Protein AF-A0A538QTU3-F1 (afdb_monomer)

Mean predicted aligned error: 5.23 Å

Foldseek 3Di:
DEAEDEDDDDPLLVVLRVLLRVLLPDPVLLVVQQPQCQFPPFPDHSNNLSVLLNPDHAYAYEFEWAFPDLPDLAQWEDDLVCLSYTYGHPSNSPDDSLLSNLSVQLSSSSSSCSVDPTHQHDPAQFPPPRCRGPSLVSSLSSSCVVVVHDSVPGDSSSHRHGDGDTDGDD

Nearest PDB structures (foldseek):
  8e0q-assembly1_B  TM=3.692E-01  e=1.638E+00  Homo sapiens

Secondary structure (DSSP, 8-state):
--EEE--SS-HHHHHHHHHHHHHHT-HHHHHHHHT-S--SS-SS-HHHHHHHHHH---EEEEEEEEESSTT---SEE--TT-TTEEEEEGGG-SS-HHHHHHHHHHHHHHHHHHTSSS--S-SSS--TT-TTSHHHHHHHHHHHHHHT--GGGS-GGG--B----EEE--

Sequence (170 aa):
MMRVEFDGIWDVVTEATNQANLLLAKAEFYERIRTCPRFELTKASPRDIADLMERCTARLTVRLYKSRWPWSRAFGYEDARFPDMVFLNTRKLDRSMASIVGTIIHESVHAADAHSPLDFGHGSNSSADKENTAPYWIGNLAISMVSNQPFAAVDHAAIDVLDDPAEAVA

pLDDT: mean 87.73, std 12.99, range [43.94, 98.56]

Solvent-accessible surface area (b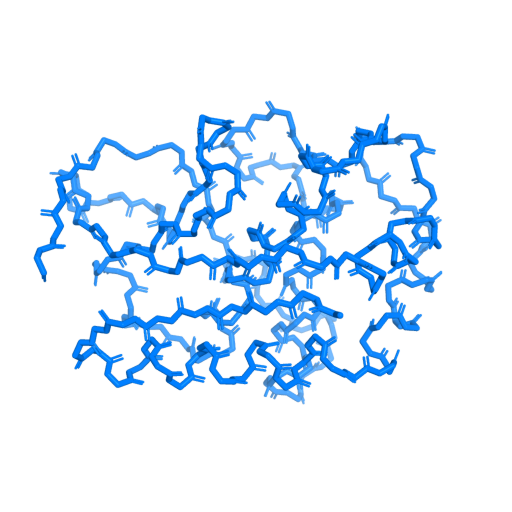ackbone atoms only — not comparable to full-atom values): 9274 Å² total; per-residue (Å²): 88,50,41,58,45,69,92,73,91,50,64,71,57,49,51,25,35,51,52,41,40,56,48,70,70,36,68,67,55,40,54,57,41,42,66,46,93,66,41,46,84,37,86,62,47,30,48,56,52,29,55,47,46,56,65,28,67,56,64,31,37,56,42,54,25,36,57,72,49,93,81,61,73,42,39,25,40,74,45,90,92,41,50,49,39,36,36,34,23,63,88,50,62,94,57,56,63,32,32,53,23,10,43,56,45,20,45,47,44,45,30,40,29,72,76,43,97,59,64,44,46,71,98,62,58,62,66,79,96,36,65,52,15,46,30,50,38,52,10,46,47,44,23,14,65,67,66,73,42,59,63,93,71,51,66,76,77,52,53,38,49,25,85,66,71,66,41,87,53,133

Structure (mmCIF, N/CA/C/O backbone):
data_AF-A0A538QTU3-F1
#
_entry.id   AF-A0A538QTU3-F1
#
loop_
_atom_site.group_PDB
_atom_site.id
_atom_site.type_symbol
_atom_site.label_atom_id
_atom_site.label_alt_id
_atom_site.label_comp_id
_atom_site.label_asym_id
_atom_site.label_entity_id
_atom_site.label_seq_id
_atom_site.pdbx_PDB_ins_code
_atom_site.Cartn_x
_atom_site.Cartn_y
_atom_site.Cartn_z
_atom_site.occupancy
_atom_site.B_iso_or_equiv
_atom_site.auth_seq_id
_atom_site.auth_comp_id
_atom_site.auth_asym_id
_atom_site.auth_atom_id
_atom_site.pdbx_PDB_model_num
ATOM 1 N N . MET A 1 1 ? -1.583 -13.939 6.531 1.00 85.69 1 MET A N 1
ATOM 2 C CA . MET A 1 1 ? -1.319 -12.519 6.253 1.00 85.69 1 MET A CA 1
ATOM 3 C C . MET A 1 1 ? -1.333 -12.320 4.754 1.00 85.69 1 MET A C 1
ATOM 5 O O . MET A 1 1 ? -0.968 -13.249 4.031 1.00 85.69 1 MET A O 1
ATOM 9 N N . MET A 1 2 ? -1.768 -11.144 4.323 1.00 94.38 2 MET A N 1
ATOM 10 C CA . MET A 1 2 ? -1.806 -10.741 2.928 1.00 94.38 2 MET A CA 1
ATOM 11 C C . MET A 1 2 ? -0.402 -10.795 2.322 1.00 94.38 2 MET A C 1
ATOM 13 O O . MET A 1 2 ? 0.585 -10.530 3.012 1.00 94.38 2 MET A O 1
ATOM 17 N N . ARG A 1 3 ? -0.309 -11.161 1.043 1.00 96.38 3 ARG A N 1
ATOM 18 C CA . ARG A 1 3 ? 0.966 -11.232 0.326 1.00 96.38 3 ARG A CA 1
ATOM 19 C C . ARG A 1 3 ? 0.847 -10.570 -1.033 1.00 96.38 3 ARG A C 1
ATOM 21 O O . ARG A 1 3 ? -0.095 -10.852 -1.763 1.00 96.38 3 ARG A O 1
ATOM 28 N N . VAL A 1 4 ? 1.828 -9.745 -1.373 1.00 97.44 4 VAL A N 1
ATOM 29 C CA . VAL A 1 4 ? 1.963 -9.122 -2.689 1.00 97.44 4 VAL A CA 1
ATOM 30 C C . VAL A 1 4 ? 3.027 -9.869 -3.488 1.00 97.44 4 VAL A C 1
ATOM 32 O O . VAL A 1 4 ? 4.091 -10.203 -2.964 1.00 97.44 4 VAL A O 1
ATOM 35 N N . GLU A 1 5 ? 2.742 -10.155 -4.751 1.00 97.69 5 GLU A N 1
ATOM 36 C CA . GLU A 1 5 ? 3.585 -10.949 -5.638 1.00 97.69 5 GLU A CA 1
ATOM 37 C C . GLU A 1 5 ? 3.801 -10.206 -6.954 1.00 97.69 5 GLU A C 1
ATOM 39 O O . GLU A 1 5 ? 2.872 -9.641 -7.529 1.00 97.69 5 GLU A O 1
ATOM 44 N N . PHE A 1 6 ? 5.035 -10.223 -7.446 1.00 97.38 6 PHE A N 1
ATOM 45 C CA . PHE A 1 6 ? 5.392 -9.696 -8.753 1.00 97.38 6 PHE A CA 1
ATOM 46 C C . PHE A 1 6 ? 6.291 -10.711 -9.455 1.00 97.38 6 PHE A C 1
ATOM 48 O O . PHE A 1 6 ? 7.298 -11.137 -8.893 1.00 97.38 6 PHE A O 1
ATOM 55 N N . ASP A 1 7 ? 5.898 -11.108 -10.662 1.00 91.00 7 ASP A N 1
ATOM 56 C CA . ASP A 1 7 ? 6.626 -12.055 -11.509 1.00 91.00 7 ASP A CA 1
ATOM 57 C C . ASP A 1 7 ? 6.975 -11.355 -12.824 1.00 91.00 7 ASP A C 1
ATOM 59 O O . ASP A 1 7 ? 6.282 -11.479 -13.833 1.00 91.00 7 ASP A O 1
ATOM 63 N N . GLY A 1 8 ? 7.982 -10.485 -12.763 1.00 91.25 8 GLY A N 1
ATOM 64 C CA . GLY A 1 8 ? 8.419 -9.670 -13.886 1.00 91.25 8 GLY A CA 1
ATOM 65 C C . GLY A 1 8 ? 9.847 -9.166 -13.704 1.00 91.25 8 GLY A C 1
ATOM 66 O O . GLY A 1 8 ? 10.488 -9.400 -12.684 1.00 91.25 8 GLY A O 1
ATOM 67 N N . ILE A 1 9 ? 10.355 -8.464 -14.715 1.00 91.56 9 ILE A N 1
ATOM 68 C CA . ILE A 1 9 ? 11.785 -8.115 -14.823 1.00 91.56 9 ILE A CA 1
ATOM 69 C C . ILE A 1 9 ? 12.163 -6.755 -14.215 1.00 91.56 9 ILE A C 1
ATOM 71 O O . ILE A 1 9 ? 13.294 -6.303 -14.361 1.00 91.56 9 ILE A O 1
ATOM 75 N N . TRP A 1 10 ? 11.212 -6.049 -13.603 1.00 94.81 10 TRP A N 1
ATOM 76 C CA . TRP A 1 10 ? 11.426 -4.684 -13.125 1.00 94.81 10 TRP A CA 1
ATOM 77 C C . TRP A 1 10 ? 11.924 -4.681 -11.680 1.00 94.81 10 TRP A C 1
ATOM 79 O O . TRP A 1 10 ? 11.115 -4.735 -10.756 1.00 94.81 10 TRP A O 1
ATOM 89 N N . ASP A 1 11 ? 13.239 -4.541 -11.489 1.00 96.38 11 ASP A N 1
ATOM 90 C CA . ASP A 1 11 ? 13.884 -4.547 -10.163 1.00 96.38 11 ASP A CA 1
ATOM 91 C C . ASP A 1 11 ? 13.232 -3.577 -9.170 1.00 96.38 11 ASP A C 1
ATOM 93 O O . ASP A 1 11 ? 13.006 -3.925 -8.013 1.00 96.38 11 ASP A O 1
ATOM 97 N N . VAL A 1 12 ? 12.858 -2.377 -9.626 1.00 96.88 12 VAL A N 1
ATOM 98 C CA . VAL A 1 12 ? 12.185 -1.375 -8.784 1.00 96.88 12 VAL A CA 1
ATOM 99 C C . VAL A 1 12 ? 10.834 -1.868 -8.250 1.00 96.88 12 VAL A C 1
ATOM 101 O O . VAL A 1 12 ? 10.472 -1.572 -7.115 1.00 96.88 12 VAL A O 1
ATOM 104 N N . VAL A 1 13 ? 10.096 -2.650 -9.041 1.00 97.44 13 VAL A N 1
ATOM 105 C CA . VAL A 1 13 ? 8.787 -3.202 -8.661 1.00 97.44 13 VAL A CA 1
ATOM 106 C C . VAL A 1 13 ? 8.968 -4.428 -7.772 1.00 97.44 13 VAL A C 1
ATOM 108 O O . VAL A 1 13 ? 8.229 -4.590 -6.800 1.00 97.44 13 VAL A O 1
ATOM 111 N N . THR A 1 14 ? 9.978 -5.254 -8.051 1.00 98.12 14 THR A N 1
ATOM 112 C CA . THR A 1 14 ? 10.383 -6.368 -7.184 1.00 98.12 14 THR A CA 1
ATOM 113 C C . THR A 1 14 ? 10.747 -5.862 -5.790 1.00 98.12 14 THR A C 1
ATOM 115 O O . THR A 1 14 ? 10.216 -6.355 -4.795 1.00 98.12 14 THR A O 1
ATOM 118 N N . GLU A 1 15 ? 11.586 -4.830 -5.702 1.00 98.00 15 GLU A N 1
ATOM 119 C CA . GLU A 1 15 ? 11.984 -4.247 -4.421 1.00 98.00 15 GLU A CA 1
ATOM 120 C C . GLU A 1 15 ? 10.800 -3.583 -3.708 1.00 98.00 15 GLU A C 1
ATOM 122 O O . GLU A 1 15 ? 10.597 -3.816 -2.517 1.00 98.00 15 GLU A O 1
ATOM 127 N N . ALA A 1 16 ? 9.949 -2.842 -4.425 1.00 98.25 16 ALA A N 1
ATOM 128 C CA . ALA A 1 16 ? 8.742 -2.264 -3.834 1.00 98.25 16 ALA A CA 1
ATOM 129 C C . ALA A 1 16 ? 7.795 -3.342 -3.279 1.00 98.25 16 ALA A C 1
ATOM 131 O O . ALA A 1 16 ? 7.249 -3.194 -2.187 1.00 98.25 16 ALA A O 1
ATOM 132 N N . THR A 1 17 ? 7.642 -4.457 -3.993 1.00 98.31 17 THR A N 1
ATOM 133 C CA . THR A 1 17 ? 6.844 -5.608 -3.550 1.00 98.31 17 THR A CA 1
ATOM 134 C C . THR A 1 17 ? 7.428 -6.237 -2.284 1.00 98.31 17 THR A C 1
ATOM 136 O O . THR A 1 17 ? 6.693 -6.549 -1.344 1.00 98.31 17 THR A O 1
ATOM 139 N N . ASN A 1 18 ? 8.753 -6.379 -2.207 1.00 98.31 18 ASN A N 1
ATOM 140 C CA . ASN A 1 18 ? 9.430 -6.880 -1.011 1.00 98.31 18 ASN A CA 1
ATOM 141 C C . ASN A 1 18 ? 9.219 -5.947 0.189 1.00 98.31 18 ASN A C 1
ATOM 143 O O . ASN A 1 18 ? 8.841 -6.410 1.265 1.00 98.31 18 ASN A O 1
ATOM 147 N N . GLN A 1 19 ? 9.392 -4.637 0.003 1.00 98.25 19 GLN A N 1
ATOM 148 C CA . GLN A 1 19 ? 9.165 -3.637 1.051 1.00 98.25 19 GLN A CA 1
ATOM 149 C C . GLN A 1 19 ? 7.702 -3.605 1.516 1.00 98.25 19 GLN A C 1
ATOM 151 O O . GLN A 1 19 ? 7.447 -3.540 2.720 1.00 98.25 19 GLN A O 1
ATOM 156 N N . ALA A 1 20 ? 6.740 -3.720 0.596 1.00 98.38 20 ALA A N 1
ATOM 157 C CA . ALA A 1 20 ? 5.321 -3.811 0.936 1.00 98.38 20 ALA A CA 1
ATOM 158 C C . ALA A 1 20 ? 5.031 -5.049 1.801 1.00 98.38 20 ALA A C 1
ATOM 160 O O . ALA A 1 20 ? 4.398 -4.934 2.848 1.00 98.38 20 ALA A O 1
ATOM 161 N N . ASN A 1 21 ? 5.566 -6.219 1.433 1.00 98.56 21 ASN A N 1
ATOM 162 C CA . ASN A 1 21 ? 5.425 -7.442 2.230 1.00 98.56 21 ASN A CA 1
ATOM 163 C C . ASN A 1 21 ? 6.082 -7.330 3.615 1.00 98.56 21 ASN A C 1
ATOM 165 O O . ASN A 1 21 ? 5.516 -7.803 4.600 1.00 98.56 21 ASN A O 1
ATOM 169 N N . LEU A 1 22 ? 7.254 -6.690 3.714 1.00 98.06 22 LEU A N 1
ATOM 170 C CA . LEU A 1 22 ? 7.894 -6.414 5.004 1.00 98.06 22 LEU A CA 1
ATOM 171 C C . LEU A 1 22 ? 7.022 -5.515 5.880 1.00 98.06 22 LEU A C 1
ATOM 173 O O . LEU A 1 22 ? 6.976 -5.716 7.090 1.00 98.06 22 LEU A O 1
ATOM 177 N N . LEU A 1 23 ? 6.339 -4.529 5.296 1.00 97.50 23 LEU A N 1
ATOM 178 C CA . LEU A 1 23 ? 5.441 -3.642 6.026 1.00 97.50 23 LEU A CA 1
ATOM 179 C C . LEU A 1 23 ? 4.157 -4.359 6.471 1.00 97.50 23 LEU A C 1
ATOM 181 O O . LEU A 1 23 ? 3.794 -4.261 7.640 1.00 97.50 23 LEU A O 1
ATOM 185 N N . LEU A 1 24 ? 3.529 -5.140 5.586 1.00 97.88 24 LEU A N 1
ATOM 186 C CA . LEU A 1 24 ? 2.334 -5.944 5.885 1.00 97.88 24 LEU A CA 1
ATOM 187 C C . LEU A 1 24 ? 2.580 -7.015 6.962 1.00 97.88 24 LEU A C 1
ATOM 189 O O . LEU A 1 24 ? 1.631 -7.497 7.577 1.00 97.88 24 LEU A O 1
ATOM 193 N N . ALA A 1 25 ? 3.837 -7.382 7.217 1.00 97.50 25 ALA A N 1
ATOM 194 C CA . ALA A 1 25 ? 4.223 -8.295 8.291 1.00 97.50 25 ALA A CA 1
ATOM 195 C C . ALA A 1 25 ? 4.466 -7.602 9.650 1.00 97.50 25 ALA A C 1
ATOM 197 O O . ALA A 1 25 ? 4.673 -8.285 10.655 1.00 97.50 25 ALA A O 1
ATOM 198 N N . LYS A 1 26 ? 4.493 -6.262 9.712 1.00 96.94 26 LYS A N 1
ATOM 199 C CA . LYS A 1 26 ? 4.817 -5.512 10.937 1.00 96.94 26 LYS A CA 1
ATOM 200 C C . LYS A 1 26 ? 3.562 -5.200 11.748 1.00 96.94 26 LYS A C 1
ATOM 202 O O . LYS A 1 26 ? 2.736 -4.403 11.323 1.00 96.94 26 LYS A O 1
ATOM 207 N N . ALA A 1 27 ? 3.497 -5.700 12.982 1.00 97.50 27 ALA A N 1
ATOM 208 C CA . ALA A 1 27 ? 2.434 -5.345 13.931 1.00 97.50 27 ALA A CA 1
ATOM 209 C C . ALA A 1 27 ? 2.319 -3.821 14.152 1.00 97.50 27 ALA A C 1
ATOM 211 O O . ALA A 1 27 ? 1.219 -3.281 14.217 1.00 97.50 27 ALA A O 1
ATOM 212 N N . GLU A 1 28 ? 3.454 -3.111 14.193 1.00 97.75 28 GLU A N 1
ATOM 213 C CA . GLU A 1 28 ? 3.497 -1.647 14.341 1.00 97.75 28 GLU A CA 1
ATOM 214 C C . GLU A 1 28 ? 2.704 -0.913 13.248 1.00 97.75 28 GLU A C 1
ATOM 216 O O . GLU A 1 28 ? 2.075 0.107 13.526 1.00 97.75 28 GLU A O 1
ATOM 221 N N . PHE A 1 29 ? 2.704 -1.432 12.015 1.00 98.12 29 PHE A N 1
ATOM 222 C CA . PHE A 1 29 ? 1.952 -0.832 10.916 1.00 98.12 29 PHE A CA 1
ATOM 223 C C . PHE A 1 29 ? 0.453 -0.814 11.239 1.00 98.12 29 PHE A C 1
ATOM 225 O O . PHE A 1 29 ? -0.172 0.244 11.197 1.00 98.12 29 PHE A O 1
ATOM 232 N N . TYR A 1 30 ? -0.096 -1.951 11.670 1.00 98.38 30 TYR A N 1
ATOM 233 C CA . TYR A 1 30 ? -1.505 -2.067 12.046 1.00 98.38 30 TYR A CA 1
ATOM 234 C C . TYR A 1 30 ? -1.847 -1.278 13.311 1.00 98.38 30 TYR A C 1
ATOM 236 O O . TYR A 1 30 ? -2.887 -0.623 13.350 1.00 98.38 30 TYR A O 1
ATOM 244 N N . GLU A 1 31 ? -0.964 -1.249 14.313 1.00 98.25 31 GLU A N 1
ATOM 245 C CA . GLU A 1 31 ? -1.166 -0.410 15.501 1.00 98.25 31 GLU A CA 1
ATOM 246 C C . GLU A 1 31 ? -1.299 1.069 15.134 1.00 98.25 31 GLU A C 1
ATOM 248 O O . GLU A 1 31 ? -2.203 1.751 15.615 1.00 98.25 31 GLU A O 1
ATOM 253 N N . ARG A 1 32 ? -0.469 1.571 14.213 1.00 97.56 32 ARG A N 1
ATOM 254 C CA . ARG A 1 32 ? -0.595 2.957 13.743 1.00 97.56 32 ARG A CA 1
ATOM 255 C C . ARG A 1 32 ? -1.930 3.207 13.041 1.00 97.56 32 ARG A C 1
ATOM 257 O O . ARG A 1 32 ? -2.530 4.250 13.294 1.00 97.56 32 ARG A O 1
ATOM 264 N N . ILE A 1 33 ? -2.443 2.260 12.251 1.00 97.62 33 ILE A N 1
ATOM 265 C CA . ILE A 1 33 ? -3.785 2.358 11.642 1.00 97.62 33 ILE A CA 1
ATOM 266 C C . ILE A 1 33 ? -4.868 2.460 12.727 1.00 97.62 33 ILE A C 1
ATOM 268 O O . ILE A 1 33 ? -5.708 3.358 12.667 1.00 97.62 33 ILE A O 1
ATOM 272 N N . ARG A 1 34 ? -4.810 1.616 13.768 1.00 97.50 34 ARG A N 1
ATOM 273 C CA . ARG A 1 34 ? -5.771 1.619 14.892 1.00 97.50 34 ARG A CA 1
ATOM 274 C C . ARG A 1 34 ? -5.832 2.953 15.643 1.00 97.50 34 ARG A C 1
ATOM 276 O O . ARG A 1 34 ? -6.858 3.245 16.254 1.00 97.50 34 ARG A O 1
ATOM 283 N N . THR A 1 35 ? -4.752 3.741 15.628 1.00 95.56 35 THR A N 1
ATOM 284 C CA . THR A 1 35 ? -4.695 5.064 16.284 1.00 95.56 35 THR A CA 1
ATOM 285 C C . THR A 1 35 ? -5.327 6.197 15.475 1.00 95.56 35 THR A C 1
ATOM 287 O O . THR A 1 35 ? -5.514 7.287 16.019 1.00 95.56 35 THR A O 1
ATOM 290 N N . CYS A 1 36 ? -5.674 5.974 14.202 1.00 93.00 36 CYS A N 1
ATOM 291 C CA . CYS A 1 36 ? -6.386 6.978 13.417 1.00 93.00 36 CYS A CA 1
ATOM 292 C C . CYS A 1 36 ? -7.743 7.295 14.089 1.00 93.00 36 CYS A C 1
ATOM 294 O O . CYS A 1 36 ? -8.442 6.365 14.491 1.00 93.00 36 CYS A O 1
ATOM 296 N N . PRO A 1 37 ? -8.148 8.574 14.244 1.00 90.50 37 PRO A N 1
ATOM 297 C CA . PRO A 1 37 ? -9.414 8.903 14.903 1.00 90.50 37 PRO A CA 1
ATOM 298 C C . PRO A 1 37 ? -10.650 8.413 14.140 1.00 90.50 37 PRO A C 1
ATOM 300 O O . PRO A 1 37 ? -11.621 7.972 14.752 1.00 90.50 37 PRO A O 1
ATOM 303 N N . ARG A 1 38 ? -10.633 8.535 12.807 1.00 91.69 38 ARG A N 1
ATOM 304 C CA . ARG A 1 38 ? -11.694 8.088 11.894 1.00 91.69 38 ARG A CA 1
ATOM 305 C C . ARG A 1 38 ? -11.190 8.105 10.455 1.00 91.69 38 ARG A C 1
ATOM 307 O O . ARG A 1 38 ? -10.354 8.942 10.124 1.00 91.69 38 ARG A O 1
ATOM 314 N N . PHE A 1 39 ? -11.784 7.271 9.610 1.00 92.38 39 PHE A N 1
ATOM 315 C CA . PHE A 1 39 ? -11.678 7.405 8.159 1.00 92.38 39 PHE A CA 1
ATOM 316 C C . PHE A 1 39 ? -12.942 8.037 7.581 1.00 92.38 39 PHE A C 1
ATOM 318 O O . PHE A 1 39 ? -14.033 7.924 8.146 1.00 92.38 39 PHE A O 1
ATOM 325 N N . GLU A 1 40 ? -12.786 8.736 6.465 1.00 89.50 40 GLU A N 1
ATOM 326 C CA . GLU A 1 40 ? -13.900 9.302 5.710 1.00 89.50 40 GLU A CA 1
ATOM 327 C C . GLU A 1 40 ? -14.537 8.258 4.784 1.00 89.50 40 GLU A C 1
ATOM 329 O O . GLU A 1 40 ? -13.914 7.258 4.439 1.00 89.50 40 GLU A O 1
ATOM 334 N N . LEU A 1 41 ? -15.796 8.500 4.398 1.00 85.75 41 LEU A N 1
ATOM 335 C CA . LEU A 1 41 ? -16.594 7.661 3.487 1.00 85.75 41 LEU A CA 1
ATOM 336 C C . LEU A 1 41 ? -16.884 6.226 3.959 1.00 85.75 41 LEU A C 1
ATOM 338 O O . LEU A 1 41 ? -17.422 5.435 3.196 1.00 85.75 41 LEU A O 1
ATOM 342 N N . THR A 1 42 ? -16.638 5.912 5.231 1.00 88.38 42 THR A N 1
ATOM 343 C CA . THR A 1 42 ? -16.943 4.601 5.812 1.00 88.38 42 THR A CA 1
ATOM 344 C C . THR A 1 42 ? -17.579 4.707 7.196 1.00 88.38 42 THR A C 1
ATOM 346 O O . THR A 1 42 ? -17.453 5.716 7.893 1.00 88.38 42 THR A O 1
ATOM 349 N N . LYS A 1 43 ? -18.282 3.644 7.601 1.00 89.44 43 LYS A N 1
ATOM 350 C CA . LYS A 1 43 ? -18.738 3.431 8.985 1.00 89.44 43 LYS A CA 1
ATOM 351 C C . LYS A 1 43 ? -17.810 2.505 9.774 1.00 89.44 43 LYS A C 1
ATOM 353 O O . LYS A 1 43 ? -17.984 2.394 10.986 1.00 89.44 43 LYS A O 1
ATOM 358 N N . ALA A 1 44 ? -16.881 1.819 9.106 1.00 92.00 44 ALA A N 1
ATOM 359 C CA . ALA A 1 44 ? -15.936 0.928 9.759 1.00 92.00 44 ALA A CA 1
ATOM 360 C C . ALA A 1 44 ? -14.957 1.744 10.609 1.00 92.00 44 ALA A C 1
ATOM 362 O O . ALA A 1 44 ? -14.489 2.811 10.201 1.00 92.00 44 ALA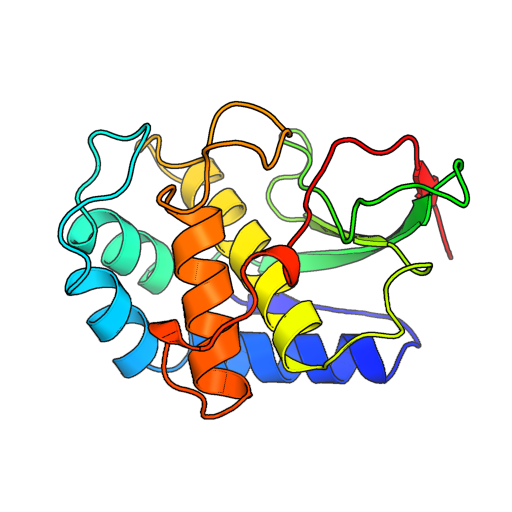 A O 1
ATOM 363 N N . SER A 1 45 ? -14.652 1.258 11.813 1.00 94.75 45 SER A N 1
ATOM 364 C CA . SER A 1 45 ? -13.659 1.926 12.646 1.00 94.75 45 SER A CA 1
ATOM 365 C C . SER A 1 45 ? -12.243 1.638 12.130 1.00 94.75 45 SER A C 1
ATOM 367 O O . SER A 1 45 ? -12.003 0.581 11.538 1.00 94.75 45 SER A O 1
ATOM 369 N N . PRO A 1 46 ? -11.260 2.511 12.407 1.00 96.50 46 PRO A N 1
ATOM 370 C CA . PRO A 1 46 ? -9.865 2.231 12.071 1.00 96.50 46 PRO A CA 1
ATOM 371 C C . PRO A 1 46 ? -9.334 0.930 12.683 1.00 96.50 46 PRO A C 1
ATOM 373 O O . PRO A 1 46 ? -8.478 0.276 12.091 1.00 96.50 46 PRO A O 1
ATOM 376 N N . ARG A 1 47 ? -9.884 0.507 13.830 1.00 97.38 47 ARG A N 1
ATOM 377 C CA . ARG A 1 47 ? -9.586 -0.801 14.418 1.00 97.38 47 ARG A CA 1
ATOM 378 C C . ARG A 1 47 ? -10.134 -1.953 13.586 1.00 97.38 47 ARG A C 1
ATOM 380 O O . ARG A 1 47 ? -9.385 -2.887 13.327 1.00 97.38 47 ARG A O 1
ATOM 387 N N . ASP A 1 48 ? -11.390 -1.878 13.154 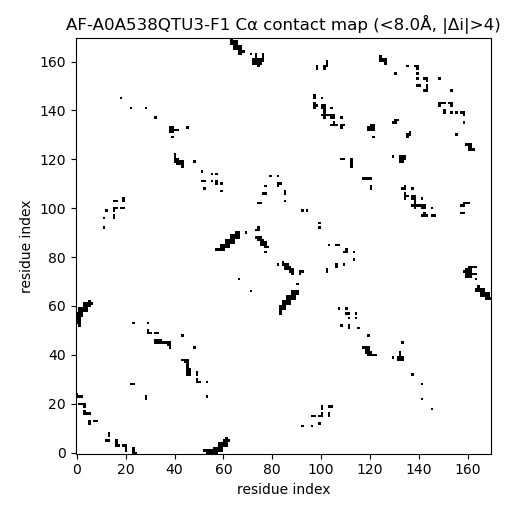1.00 95.88 48 ASP A N 1
ATOM 388 C CA . ASP A 1 48 ? -11.996 -2.930 12.330 1.00 95.88 48 ASP A CA 1
ATOM 389 C C . ASP A 1 48 ? -11.234 -3.099 11.014 1.00 95.88 48 ASP A C 1
ATOM 391 O O . ASP A 1 48 ? -10.944 -4.223 10.615 1.00 95.88 48 ASP A O 1
ATOM 395 N N . ILE A 1 49 ? -10.846 -1.983 10.387 1.00 96.38 49 ILE A N 1
ATOM 396 C CA . ILE A 1 49 ? -10.071 -1.978 9.140 1.00 96.38 49 ILE A CA 1
ATOM 397 C C . ILE A 1 49 ? -8.683 -2.583 9.358 1.00 96.38 49 ILE A C 1
ATOM 399 O O . ILE A 1 49 ? -8.301 -3.495 8.629 1.00 96.38 49 ILE A O 1
ATOM 403 N N . ALA A 1 50 ? -7.942 -2.137 10.381 1.00 97.50 50 ALA A N 1
ATOM 404 C CA . ALA A 1 50 ? -6.617 -2.679 10.688 1.00 97.50 50 ALA A CA 1
ATOM 405 C C . ALA A 1 50 ? -6.665 -4.190 10.962 1.00 97.50 50 ALA A C 1
ATOM 407 O O . ALA A 1 50 ? -5.880 -4.952 10.402 1.00 97.50 50 ALA A O 1
ATOM 408 N N . ASP A 1 51 ? -7.617 -4.625 11.787 1.00 96.25 51 ASP A N 1
ATOM 409 C CA . ASP A 1 51 ? -7.801 -6.025 12.149 1.00 96.25 51 ASP A CA 1
ATOM 410 C C . ASP A 1 51 ? -8.209 -6.886 10.945 1.00 96.25 51 ASP A C 1
ATOM 412 O O . ASP A 1 51 ? -7.819 -8.053 10.843 1.00 96.25 51 ASP A O 1
ATOM 416 N N . LEU A 1 52 ? -9.019 -6.335 10.039 1.00 95.69 52 LEU A N 1
ATOM 417 C CA . LEU A 1 52 ? -9.425 -7.015 8.819 1.00 95.69 52 LEU A CA 1
ATOM 418 C C . LEU A 1 52 ? -8.251 -7.168 7.856 1.00 95.69 52 LEU A C 1
ATOM 420 O O . LEU A 1 52 ? -8.002 -8.276 7.381 1.00 95.69 52 LEU A O 1
ATOM 424 N N . MET A 1 53 ? -7.504 -6.089 7.616 1.00 96.62 53 MET A N 1
ATOM 425 C CA . MET A 1 53 ? -6.303 -6.119 6.784 1.00 96.62 53 MET A CA 1
ATOM 426 C C . MET A 1 53 ? -5.268 -7.111 7.327 1.00 96.62 53 MET A C 1
ATOM 428 O O . MET A 1 53 ? -4.759 -7.936 6.571 1.00 96.62 53 MET A O 1
ATOM 432 N N . GLU A 1 54 ? -4.998 -7.090 8.636 1.00 97.00 54 GLU A N 1
ATOM 433 C CA . GLU A 1 54 ? -4.006 -7.966 9.273 1.00 97.00 54 GLU A CA 1
ATOM 434 C C . GLU A 1 54 ? -4.374 -9.456 9.150 1.00 97.00 54 GLU A C 1
ATOM 436 O O . GLU A 1 54 ? -3.513 -10.313 8.916 1.00 97.00 54 GLU A O 1
ATOM 441 N N . ARG A 1 55 ? -5.669 -9.780 9.258 1.00 95.44 55 ARG A N 1
ATOM 442 C CA . ARG A 1 55 ? -6.181 -11.152 9.103 1.00 95.44 55 ARG A CA 1
ATOM 443 C C . ARG A 1 55 ? -6.387 -11.571 7.650 1.00 95.44 55 ARG A C 1
ATOM 445 O O . ARG A 1 55 ? -6.539 -12.768 7.400 1.00 95.44 55 ARG A O 1
ATOM 452 N N . CYS A 1 56 ? -6.395 -10.631 6.707 1.00 94.38 56 CYS A N 1
ATOM 453 C CA . CYS A 1 56 ? -6.594 -10.931 5.299 1.00 94.38 56 CYS A CA 1
ATOM 454 C C . CYS A 1 56 ? -5.523 -11.920 4.804 1.00 94.38 56 CYS A C 1
ATOM 456 O O . CYS A 1 56 ? -4.356 -11.880 5.204 1.00 94.38 56 CYS A O 1
ATOM 458 N N . THR A 1 57 ? -5.933 -12.865 3.959 1.00 95.06 57 THR A N 1
ATOM 459 C CA . THR A 1 57 ? -5.053 -13.899 3.380 1.00 95.06 57 THR A CA 1
ATOM 460 C C . THR A 1 57 ? -4.963 -13.806 1.859 1.00 95.06 57 THR A C 1
ATOM 462 O O . THR A 1 57 ? -4.400 -14.699 1.226 1.00 95.06 57 THR A O 1
ATOM 465 N N . ALA A 1 58 ? -5.483 -12.715 1.285 1.00 93.00 58 ALA A N 1
ATOM 466 C CA . ALA A 1 58 ? -5.439 -12.450 -0.143 1.00 93.00 58 ALA A CA 1
ATOM 467 C C . ALA A 1 58 ? -3.999 -12.446 -0.674 1.00 93.00 58 ALA A C 1
ATOM 469 O O . ALA A 1 58 ? -3.048 -12.036 0.009 1.00 93.00 58 ALA A O 1
ATOM 470 N N . ARG A 1 59 ? -3.859 -12.915 -1.914 1.00 96.25 59 ARG A N 1
ATOM 471 C CA . ARG A 1 59 ? -2.604 -12.916 -2.665 1.00 96.25 59 ARG A CA 1
ATOM 472 C C . ARG A 1 59 ? -2.745 -11.943 -3.818 1.00 96.25 59 ARG A C 1
ATOM 474 O O . ARG A 1 59 ? -3.360 -12.270 -4.826 1.00 96.25 59 ARG A O 1
ATOM 481 N N . LEU A 1 60 ? -2.173 -10.762 -3.650 1.00 96.00 60 LEU A N 1
ATOM 482 C CA . LEU A 1 60 ? -2.244 -9.704 -4.635 1.00 96.00 60 LEU A CA 1
ATOM 483 C C . LEU A 1 60 ? -1.143 -9.882 -5.663 1.00 96.00 60 LEU A C 1
ATOM 485 O O . LEU A 1 60 ? 0.027 -10.019 -5.314 1.00 96.00 60 LEU A O 1
ATOM 489 N N . THR A 1 61 ? -1.509 -9.829 -6.933 1.00 97.12 61 THR A N 1
ATOM 490 C CA . THR A 1 61 ? -0.554 -9.876 -8.034 1.00 97.12 61 THR A CA 1
ATOM 491 C C . THR A 1 61 ? -0.356 -8.484 -8.614 1.00 97.12 61 THR A C 1
ATOM 493 O O . THR A 1 61 ? -1.297 -7.875 -9.122 1.00 97.12 61 THR A O 1
ATOM 496 N N . VAL A 1 62 ? 0.879 -7.989 -8.598 1.00 96.44 62 VAL A N 1
ATOM 497 C CA . VAL A 1 62 ? 1.241 -6.744 -9.277 1.00 96.44 62 VAL A CA 1
ATOM 498 C C . VAL A 1 62 ? 1.323 -7.000 -10.779 1.00 96.44 62 VAL A C 1
ATOM 500 O O . VAL A 1 62 ? 2.040 -7.884 -11.256 1.00 96.44 62 VAL A O 1
ATOM 503 N N . ARG A 1 63 ? 0.576 -6.207 -11.541 1.00 95.31 63 ARG A N 1
ATOM 504 C CA . ARG A 1 63 ? 0.588 -6.168 -13.000 1.00 95.31 63 ARG A CA 1
ATOM 505 C C . ARG A 1 63 ? 1.052 -4.803 -13.458 1.00 95.31 63 ARG A C 1
ATOM 507 O O . ARG A 1 63 ? 0.706 -3.779 -12.879 1.00 95.31 63 ARG A O 1
ATOM 514 N N . LEU A 1 64 ? 1.840 -4.791 -14.521 1.00 94.12 64 LEU A N 1
ATOM 515 C CA . LEU A 1 64 ? 2.312 -3.556 -15.119 1.00 94.12 64 LEU A CA 1
ATOM 516 C C . LEU A 1 64 ? 1.457 -3.214 -16.328 1.00 94.12 64 LEU A C 1
ATOM 518 O O . LEU A 1 64 ? 1.100 -4.075 -17.131 1.00 94.12 64 LEU A O 1
ATOM 522 N N . TYR A 1 65 ? 1.152 -1.934 -16.470 1.00 91.88 65 TYR A N 1
ATOM 523 C CA . TYR A 1 65 ? 0.503 -1.420 -17.661 1.00 91.88 65 TYR A CA 1
ATOM 524 C C . TYR A 1 65 ? 1.199 -0.156 -18.147 1.00 91.88 65 TYR A C 1
ATOM 526 O O . TYR A 1 65 ? 1.952 0.513 -17.433 1.00 91.88 65 TYR A O 1
ATOM 534 N N . LYS A 1 66 ? 0.957 0.182 -19.407 1.00 90.19 66 LYS A N 1
ATOM 535 C CA . LYS A 1 66 ? 1.315 1.470 -19.983 1.00 90.19 66 LYS A CA 1
ATOM 536 C C . LYS A 1 66 ? 0.007 2.215 -20.174 1.00 90.19 66 LYS A C 1
ATOM 538 O O . LYS A 1 66 ? -0.828 1.778 -20.959 1.00 90.19 66 LYS A O 1
ATOM 543 N N . SER A 1 67 ? -0.148 3.379 -19.551 1.00 87.44 67 SER A N 1
ATOM 544 C CA . SER A 1 67 ? -1.242 4.289 -19.926 1.00 87.44 67 SER A CA 1
ATOM 545 C C . SER A 1 67 ? -1.255 4.565 -21.439 1.00 87.44 67 SER A C 1
ATOM 547 O O . SER A 1 67 ? -0.204 4.694 -22.067 1.00 87.44 67 SER A O 1
ATOM 549 N N . ARG A 1 68 ? -2.408 4.719 -22.077 1.00 84.62 68 ARG A N 1
ATOM 550 C CA . ARG A 1 68 ? -2.424 5.212 -23.469 1.00 84.62 68 ARG A CA 1
ATOM 551 C C . ARG A 1 68 ? -2.146 6.716 -23.540 1.00 84.62 68 ARG A C 1
ATOM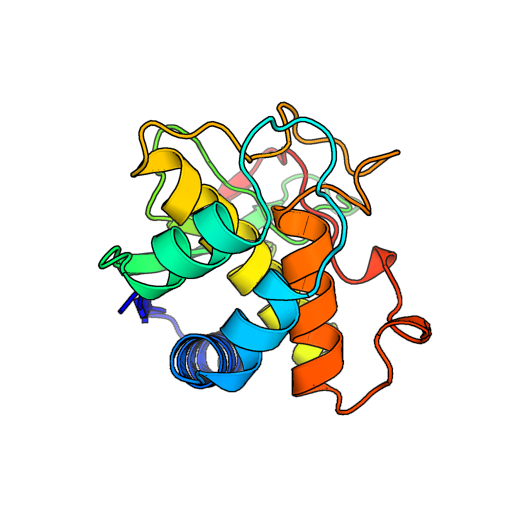 553 O O . ARG A 1 68 ? -1.725 7.217 -24.579 1.00 84.62 68 ARG A O 1
ATOM 560 N N . TRP A 1 69 ? -2.314 7.421 -22.422 1.00 83.69 69 TRP A N 1
ATOM 561 C CA . TRP A 1 69 ? -2.215 8.869 -22.306 1.00 83.69 69 TRP A CA 1
ATOM 562 C C . TRP A 1 69 ? -0.879 9.237 -21.645 1.00 83.69 69 TRP A C 1
ATOM 564 O O . TRP A 1 69 ? -0.702 9.014 -20.448 1.00 83.69 69 TRP A O 1
ATOM 574 N N . PRO A 1 70 ? 0.093 9.814 -22.379 1.00 82.06 70 PRO A N 1
ATOM 575 C CA . PRO A 1 70 ? 1.426 10.094 -21.831 1.00 82.06 70 PRO A CA 1
ATOM 576 C C . PRO A 1 70 ? 1.420 11.000 -20.591 1.00 82.06 70 PRO A C 1
ATOM 578 O O . PRO A 1 70 ? 2.302 10.892 -19.743 1.00 82.06 70 PRO A O 1
ATOM 581 N N . TRP A 1 71 ? 0.409 11.860 -20.482 1.00 83.62 71 TRP A N 1
ATOM 582 C CA . TRP A 1 71 ? 0.201 12.828 -19.401 1.00 83.62 71 TRP A CA 1
ATOM 583 C C . TRP A 1 71 ? -0.706 12.303 -18.284 1.00 83.62 71 TRP A C 1
ATOM 585 O O . TRP A 1 71 ? -1.048 13.072 -17.388 1.00 83.62 71 TRP A O 1
ATOM 595 N N . SER A 1 72 ? -1.109 11.025 -18.334 1.00 83.38 72 SER A N 1
ATOM 596 C CA . SER A 1 72 ? -1.884 10.408 -17.257 1.00 83.38 72 SER A CA 1
ATOM 597 C C . SER A 1 72 ? -1.192 10.655 -15.924 1.00 83.38 72 SER A C 1
ATOM 599 O O . SER A 1 72 ? 0.039 10.600 -15.827 1.00 83.38 72 SER A O 1
ATOM 601 N N . ARG A 1 73 ? -1.983 10.970 -14.905 1.00 83.75 73 ARG A N 1
ATOM 602 C CA . ARG A 1 73 ? -1.495 11.152 -13.542 1.00 83.75 73 ARG A CA 1
ATOM 603 C C . ARG A 1 73 ? -1.519 9.853 -12.738 1.00 83.75 73 ARG A C 1
ATOM 605 O O . ARG A 1 73 ? -0.782 9.770 -11.767 1.00 83.75 73 ARG A O 1
ATOM 612 N N . ALA A 1 74 ? -2.253 8.835 -13.198 1.00 85.50 74 ALA A N 1
ATOM 613 C CA . ALA A 1 74 ? -2.387 7.558 -12.510 1.00 85.50 74 ALA A CA 1
ATOM 614 C C . ALA A 1 74 ? -1.037 6.855 -12.340 1.00 85.50 74 ALA A C 1
ATOM 616 O O . ALA A 1 74 ? -0.358 6.507 -13.312 1.00 85.50 74 ALA A O 1
ATOM 617 N N . PHE A 1 75 ? -0.669 6.630 -11.089 1.00 88.31 75 PHE A N 1
ATOM 618 C CA . PHE A 1 75 ? 0.416 5.772 -10.640 1.00 88.31 75 PHE A CA 1
ATOM 619 C C . PHE A 1 75 ? 0.009 4.301 -10.672 1.00 88.31 75 PHE A C 1
ATOM 621 O O . PHE A 1 75 ? 0.851 3.440 -10.937 1.00 88.31 75 PHE A O 1
ATOM 628 N N . GLY A 1 76 ? -1.273 4.034 -10.450 1.00 87.06 76 GLY A N 1
ATOM 629 C CA . GLY A 1 76 ? -1.886 2.724 -10.554 1.00 87.06 76 GLY A CA 1
ATOM 630 C C . GLY A 1 76 ? -3.406 2.805 -10.498 1.00 87.06 76 GLY A C 1
ATOM 631 O O . GLY A 1 76 ? -3.958 3.907 -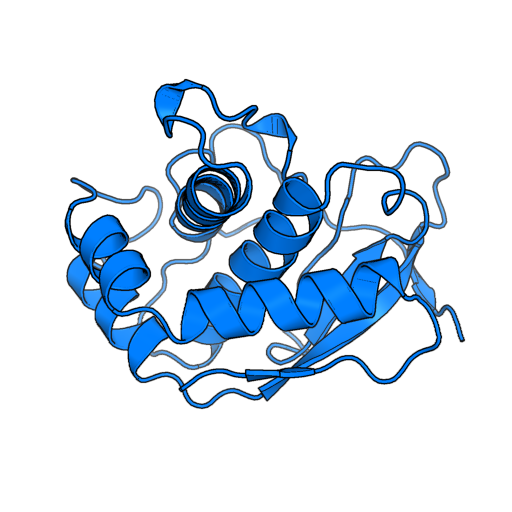10.464 1.00 87.06 76 GLY A O 1
ATOM 632 N N . TYR A 1 77 ? -4.052 1.645 -10.523 1.00 84.19 77 TYR A N 1
ATOM 633 C CA . TYR A 1 77 ? -5.486 1.487 -10.285 1.00 84.19 77 TYR A CA 1
ATOM 634 C C . TYR A 1 77 ? -5.803 0.084 -9.756 1.00 84.1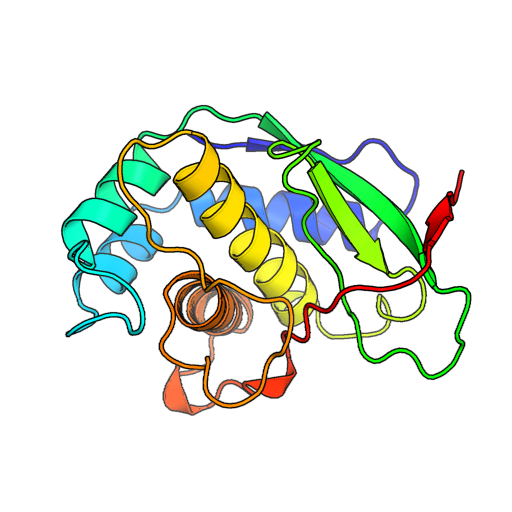9 77 TYR A C 1
ATOM 636 O O . TYR A 1 77 ? -5.050 -0.868 -10.003 1.00 84.19 77 TYR A O 1
ATOM 644 N N . GLU A 1 78 ? -6.947 -0.036 -9.087 1.00 81.62 78 GLU A N 1
ATOM 645 C CA . GLU A 1 78 ? -7.644 -1.301 -8.869 1.00 81.62 78 GLU A CA 1
ATOM 646 C C . GLU A 1 78 ? -8.771 -1.499 -9.890 1.00 81.62 78 GLU A C 1
ATOM 648 O O . GLU A 1 78 ? -9.353 -0.548 -10.416 1.00 81.62 78 GLU A O 1
ATOM 653 N N . ASP A 1 79 ? -9.112 -2.755 -10.160 1.00 80.69 79 ASP A N 1
ATOM 654 C CA . ASP A 1 79 ? -10.295 -3.113 -10.936 1.00 80.69 79 ASP A CA 1
ATOM 655 C C . ASP A 1 79 ? -11.154 -4.038 -10.083 1.00 80.69 79 ASP A C 1
ATOM 657 O O . ASP A 1 79 ? -10.723 -5.139 -9.747 1.00 80.69 79 ASP A O 1
ATOM 661 N N . ALA A 1 80 ? -12.387 -3.632 -9.777 1.00 79.38 80 ALA A N 1
ATOM 662 C CA . ALA A 1 80 ? -13.309 -4.427 -8.965 1.00 79.38 80 ALA A CA 1
ATOM 663 C C . ALA A 1 80 ? -13.587 -5.833 -9.545 1.00 79.38 80 ALA A C 1
ATOM 665 O O . ALA A 1 80 ? -14.034 -6.729 -8.832 1.00 79.38 80 ALA A O 1
ATOM 666 N N . ARG A 1 81 ? -13.326 -6.057 -10.843 1.00 83.12 81 ARG A N 1
ATOM 667 C CA . ARG A 1 81 ? -13.408 -7.382 -11.489 1.00 83.12 81 ARG A CA 1
ATOM 668 C C . ARG A 1 81 ? -12.207 -8.276 -11.169 1.00 83.12 81 ARG A C 1
ATOM 670 O O . ARG A 1 81 ? -12.292 -9.491 -11.342 1.00 83.12 81 ARG A O 1
ATOM 677 N N . PHE A 1 82 ? -11.102 -7.681 -10.734 1.00 88.00 82 PHE A N 1
ATOM 678 C CA . PHE A 1 82 ? -9.834 -8.320 -10.399 1.00 88.00 82 PHE A CA 1
ATOM 679 C C . PHE A 1 82 ? -9.325 -7.811 -9.034 1.00 88.00 82 PHE A C 1
ATOM 681 O O . PHE A 1 82 ? -8.257 -7.203 -8.974 1.00 88.00 82 PHE A O 1
ATOM 688 N N . PRO A 1 83 ? -10.052 -8.077 -7.932 1.00 88.69 83 PRO A N 1
ATOM 689 C CA . PRO A 1 83 ? -9.746 -7.519 -6.606 1.00 88.69 83 PRO A CA 1
ATOM 690 C C . PRO A 1 83 ? -8.388 -7.965 -6.038 1.00 88.69 83 PRO A C 1
ATOM 692 O O . PRO A 1 83 ? -7.843 -7.334 -5.141 1.00 88.69 83 PRO A O 1
ATOM 695 N N . ASP A 1 84 ? -7.818 -9.044 -6.578 1.00 92.81 84 ASP A N 1
ATOM 696 C CA . ASP A 1 84 ? -6.494 -9.559 -6.221 1.00 92.81 84 ASP A CA 1
ATOM 697 C C . ASP A 1 84 ? -5.384 -9.053 -7.165 1.00 92.81 84 ASP A C 1
ATOM 699 O O . ASP A 1 84 ? -4.312 -9.659 -7.259 1.00 92.81 84 ASP A O 1
ATOM 703 N N . MET A 1 85 ? -5.620 -7.972 -7.917 1.00 92.94 85 MET A N 1
ATOM 704 C CA . MET A 1 85 ? -4.638 -7.383 -8.830 1.00 92.94 85 MET A CA 1
ATOM 705 C C . MET A 1 85 ? -4.351 -5.920 -8.506 1.00 92.94 85 MET A C 1
ATOM 707 O O . MET A 1 85 ? -5.251 -5.119 -8.291 1.00 92.94 85 MET A O 1
ATOM 711 N N . VAL A 1 86 ? -3.066 -5.573 -8.554 1.00 93.19 86 VAL A N 1
ATOM 712 C CA . VAL A 1 86 ? -2.560 -4.203 -8.417 1.00 93.19 86 VAL A CA 1
ATOM 713 C C . VAL A 1 86 ? -1.988 -3.787 -9.761 1.00 93.19 86 VAL A C 1
ATOM 715 O O . VAL A 1 86 ? -0.971 -4.339 -10.182 1.00 93.19 86 VAL A O 1
ATOM 718 N N . PHE A 1 87 ? -2.602 -2.828 -10.448 1.00 92.81 87 PHE A N 1
ATOM 719 C CA . PHE A 1 87 ? -2.094 -2.360 -11.737 1.00 92.81 87 PHE A CA 1
ATOM 720 C C . PHE A 1 87 ? -1.207 -1.132 -11.538 1.00 92.81 87 PHE A C 1
ATOM 722 O O . PHE A 1 87 ? -1.693 -0.085 -11.134 1.00 92.81 87 PHE A O 1
ATOM 729 N N . LEU A 1 88 ? 0.090 -1.224 -11.849 1.00 94.25 88 LEU A N 1
ATOM 730 C CA . LEU A 1 88 ? 1.034 -0.101 -11.768 1.00 94.25 88 LEU A CA 1
ATOM 731 C C . LEU A 1 88 ? 1.387 0.452 -13.151 1.00 94.25 88 LEU A C 1
ATOM 733 O O . LEU A 1 88 ? 1.697 -0.289 -14.090 1.00 94.25 88 LEU A O 1
ATOM 737 N N . ASN A 1 89 ? 1.404 1.780 -13.261 1.00 93.38 89 ASN A N 1
ATOM 738 C CA . ASN A 1 89 ? 1.734 2.471 -14.499 1.00 93.38 89 ASN A CA 1
ATOM 739 C C . ASN A 1 89 ? 3.249 2.551 -14.692 1.00 93.38 89 ASN A C 1
ATOM 741 O O . ASN A 1 89 ? 3.950 3.290 -13.998 1.00 93.38 89 ASN A O 1
ATOM 745 N N . THR A 1 90 ? 3.755 1.872 -15.716 1.00 93.56 90 THR A N 1
ATOM 746 C CA . THR A 1 90 ? 5.179 1.881 -16.088 1.00 93.56 90 THR A CA 1
ATOM 747 C C . THR A 1 90 ? 5.730 3.282 -16.371 1.00 93.56 90 THR A C 1
ATOM 749 O O . THR A 1 90 ? 6.906 3.533 -16.125 1.00 93.56 90 THR A O 1
ATOM 752 N N . ARG A 1 91 ? 4.898 4.241 -16.816 1.00 90.62 91 ARG A N 1
ATOM 753 C CA . ARG A 1 91 ? 5.323 5.646 -17.009 1.00 90.62 91 ARG A CA 1
ATOM 754 C C . ARG A 1 91 ? 5.576 6.405 -15.707 1.00 90.62 91 ARG A C 1
ATOM 756 O O . ARG A 1 91 ? 6.064 7.528 -15.762 1.00 90.62 91 ARG A O 1
ATOM 763 N N . LYS A 1 92 ? 5.201 5.832 -14.565 1.00 92.50 92 LYS A N 1
ATOM 764 C CA . LYS A 1 92 ? 5.247 6.463 -13.240 1.00 92.50 92 LYS A CA 1
ATOM 765 C C . LYS A 1 92 ? 6.118 5.683 -12.260 1.00 92.50 92 LYS A C 1
ATOM 767 O O . LYS A 1 92 ? 5.975 5.848 -11.056 1.00 92.50 92 LYS A O 1
ATOM 772 N N . LEU A 1 93 ? 7.003 4.822 -12.762 1.00 93.75 93 LEU A N 1
ATOM 773 C CA . LEU A 1 93 ? 7.953 4.094 -11.919 1.00 93.75 93 LEU A CA 1
ATOM 774 C C . LEU A 1 93 ? 9.193 4.927 -11.565 1.00 93.75 93 LEU A C 1
ATOM 776 O O . LEU A 1 93 ? 9.861 4.604 -10.591 1.00 93.75 93 LEU A O 1
ATOM 780 N N . ASP A 1 9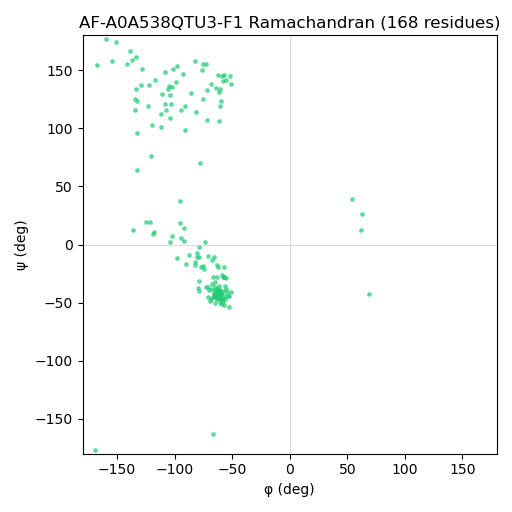4 ? 9.472 6.012 -12.296 1.00 93.25 94 ASP A N 1
ATOM 781 C CA . ASP A 1 94 ? 10.516 6.985 -11.939 1.00 93.25 94 ASP A CA 1
ATOM 782 C C . ASP A 1 94 ? 10.023 7.925 -10.822 1.00 93.25 94 ASP A C 1
ATOM 784 O O . ASP A 1 94 ? 9.673 9.085 -11.040 1.00 93.25 94 ASP A O 1
ATOM 788 N N . ARG A 1 95 ? 9.876 7.358 -9.623 1.00 93.19 95 ARG A N 1
ATOM 789 C CA . ARG A 1 95 ? 9.483 8.035 -8.380 1.00 93.19 95 ARG A CA 1
ATOM 790 C C . ARG A 1 95 ? 10.100 7.312 -7.184 1.00 93.19 95 ARG A C 1
ATOM 792 O O . ARG A 1 95 ? 10.727 6.265 -7.332 1.00 93.19 95 ARG A O 1
ATOM 799 N N . SER A 1 96 ? 9.947 7.869 -5.984 1.00 95.56 96 SER A N 1
ATOM 800 C CA . SER A 1 96 ? 10.573 7.291 -4.791 1.00 95.56 96 SER A CA 1
ATOM 801 C C . SER A 1 96 ? 10.060 5.875 -4.495 1.00 95.56 96 SER A C 1
ATOM 803 O O . SER A 1 96 ? 8.880 5.573 -4.677 1.00 95.56 96 SER A O 1
ATOM 805 N N . MET A 1 97 ? 10.939 5.016 -3.964 1.00 97.00 97 MET A N 1
ATOM 806 C CA . MET A 1 97 ? 10.569 3.661 -3.531 1.00 97.00 97 MET A CA 1
ATOM 807 C C . MET A 1 97 ? 9.389 3.688 -2.551 1.00 97.00 97 MET A C 1
ATOM 809 O O . MET A 1 97 ? 8.427 2.944 -2.710 1.00 97.00 97 MET A O 1
ATOM 813 N N . ALA A 1 98 ? 9.421 4.612 -1.585 1.00 96.62 98 ALA A N 1
ATOM 814 C CA . ALA A 1 98 ? 8.345 4.797 -0.619 1.00 96.62 98 ALA A CA 1
ATOM 815 C C . ALA A 1 98 ? 6.999 5.109 -1.296 1.00 96.62 98 ALA A C 1
ATOM 817 O O . ALA A 1 98 ? 5.983 4.560 -0.890 1.00 96.62 98 ALA A O 1
ATOM 818 N N . SER A 1 99 ? 6.992 5.924 -2.357 1.00 95.88 99 SER A N 1
ATOM 819 C CA . SER A 1 99 ? 5.788 6.249 -3.133 1.00 95.88 99 SER A CA 1
ATOM 820 C C . SER A 1 99 ? 5.223 5.027 -3.870 1.00 95.88 99 SER A C 1
ATOM 822 O O . SER A 1 99 ? 4.011 4.811 -3.855 1.00 95.88 99 SER A O 1
ATOM 824 N N . ILE A 1 100 ? 6.076 4.182 -4.464 1.00 97.44 100 ILE A N 1
ATOM 825 C CA . ILE A 1 100 ? 5.633 2.935 -5.116 1.00 97.44 100 ILE A CA 1
ATOM 826 C C . ILE A 1 100 ? 5.050 1.967 -4.081 1.00 97.44 100 ILE A C 1
ATOM 828 O O . ILE A 1 100 ? 3.966 1.427 -4.301 1.00 97.44 100 ILE A O 1
ATOM 832 N N . VAL A 1 101 ? 5.720 1.800 -2.935 1.00 98.12 101 VAL A N 1
ATOM 833 C CA . VAL A 1 101 ? 5.205 0.995 -1.816 1.00 98.12 101 VAL A CA 1
ATOM 834 C C . VAL A 1 101 ? 3.869 1.547 -1.321 1.00 98.12 101 VAL A C 1
ATOM 836 O O . VAL A 1 101 ? 2.934 0.778 -1.131 1.00 98.12 101 VAL A O 1
ATOM 839 N N . GLY A 1 102 ? 3.746 2.869 -1.181 1.00 96.88 102 GLY A N 1
ATOM 840 C CA . GLY A 1 102 ? 2.501 3.542 -0.816 1.00 96.88 102 GLY A CA 1
ATOM 841 C C . GLY A 1 102 ? 1.346 3.197 -1.754 1.00 96.88 102 GLY A C 1
ATOM 842 O O . GLY A 1 102 ? 0.268 2.866 -1.276 1.00 96.88 102 GLY A O 1
ATOM 843 N N . THR A 1 103 ? 1.578 3.187 -3.072 1.00 96.31 103 THR A N 1
ATOM 844 C CA . THR A 1 103 ? 0.569 2.756 -4.058 1.00 96.31 103 THR A CA 1
ATOM 845 C C . THR A 1 103 ? 0.210 1.277 -3.913 1.00 96.31 103 THR A C 1
ATOM 847 O O . THR A 1 103 ? -0.965 0.941 -3.908 1.00 96.31 103 THR A O 1
ATOM 850 N N . ILE A 1 104 ? 1.188 0.382 -3.748 1.00 97.25 104 ILE A N 1
ATOM 851 C CA . ILE A 1 104 ? 0.907 -1.053 -3.548 1.00 97.25 104 ILE A CA 1
ATOM 852 C C . ILE A 1 104 ? 0.063 -1.272 -2.285 1.00 97.25 104 ILE A C 1
ATOM 854 O O . ILE A 1 104 ? -0.867 -2.078 -2.288 1.00 97.25 104 ILE A O 1
ATOM 858 N N . ILE A 1 105 ? 0.373 -0.554 -1.205 1.00 97.69 105 ILE A N 1
ATOM 859 C CA . ILE A 1 105 ? -0.373 -0.634 0.050 1.00 97.69 105 ILE A CA 1
ATOM 860 C C . ILE A 1 105 ? -1.768 -0.021 -0.089 1.00 97.69 105 ILE A C 1
ATOM 862 O O . ILE A 1 105 ? -2.711 -0.607 0.430 1.00 97.69 105 ILE A O 1
ATOM 866 N N . HIS A 1 106 ? -1.920 1.093 -0.810 1.00 95.38 106 HIS A N 1
ATOM 867 C CA . HIS A 1 106 ? -3.228 1.670 -1.143 1.00 95.38 106 HIS A CA 1
ATOM 868 C C . HIS A 1 106 ? -4.132 0.615 -1.787 1.00 95.38 106 HIS A C 1
ATOM 870 O O . HIS A 1 106 ? -5.202 0.325 -1.258 1.00 95.38 106 HIS A O 1
ATOM 876 N N . GLU A 1 107 ? -3.665 -0.051 -2.847 1.00 93.25 107 GLU A N 1
ATOM 877 C CA . GLU A 1 107 ? -4.447 -1.116 -3.495 1.00 93.25 107 GLU A CA 1
ATOM 878 C C . GLU A 1 107 ? -4.641 -2.347 -2.592 1.00 93.25 107 GLU A C 1
ATOM 880 O O . GLU A 1 107 ? -5.646 -3.047 -2.676 1.00 93.25 107 GLU A O 1
ATOM 885 N N . SER A 1 108 ? -3.711 -2.607 -1.670 1.00 95.00 108 SER A N 1
ATOM 886 C CA . SER A 1 108 ? -3.864 -3.675 -0.673 1.00 95.00 108 SER A CA 1
ATOM 887 C C . SER A 1 108 ? -5.030 -3.416 0.287 1.00 95.00 108 SER A C 1
ATOM 889 O O . SER A 1 108 ? -5.692 -4.359 0.721 1.00 95.00 108 SER A O 1
ATOM 891 N N . VAL A 1 109 ? -5.319 -2.147 0.601 1.00 95.31 109 VAL A N 1
ATOM 892 C CA . VAL A 1 109 ? -6.509 -1.760 1.379 1.00 95.31 109 VAL A CA 1
ATOM 893 C C . VAL A 1 109 ? -7.777 -2.073 0.585 1.00 95.31 109 VAL A C 1
ATOM 895 O O . VAL A 1 109 ? -8.695 -2.669 1.143 1.00 95.31 109 VAL A O 1
ATOM 898 N N . HIS A 1 110 ? -7.803 -1.748 -0.710 1.00 92.12 110 HIS A N 1
ATOM 899 C CA . HIS A 1 110 ? -8.924 -2.071 -1.596 1.00 92.12 110 HIS A CA 1
ATOM 900 C C . HIS A 1 110 ? -9.175 -3.579 -1.707 1.00 92.12 110 HIS A C 1
ATOM 902 O O . HIS A 1 110 ? -10.309 -4.030 -1.568 1.00 92.12 110 HIS A O 1
ATOM 908 N N . ALA A 1 111 ? -8.124 -4.390 -1.848 1.00 91.81 111 ALA A N 1
ATOM 909 C CA . ALA A 1 111 ? -8.278 -5.843 -1.853 1.00 91.81 111 ALA A CA 1
ATOM 910 C C . ALA A 1 111 ? -8.864 -6.364 -0.531 1.00 91.81 111 ALA A C 1
ATOM 912 O O . ALA A 1 111 ? -9.740 -7.226 -0.530 1.00 91.81 111 ALA A O 1
ATOM 913 N N . ALA A 1 112 ? -8.411 -5.841 0.614 1.00 93.38 112 ALA A N 1
ATOM 914 C CA . ALA A 1 112 ? -8.983 -6.210 1.907 1.00 93.38 112 ALA A CA 1
ATOM 915 C C . ALA A 1 112 ? -10.478 -5.854 1.999 1.00 93.38 112 ALA A C 1
ATOM 917 O O . ALA A 1 112 ? -11.254 -6.658 2.514 1.00 93.38 112 ALA A O 1
ATOM 918 N N . ASP A 1 113 ? -10.871 -4.692 1.477 1.00 92.56 113 ASP A N 1
ATOM 919 C CA . ASP A 1 113 ? -12.264 -4.236 1.401 1.00 92.56 113 ASP A CA 1
ATOM 920 C C . ASP A 1 113 ? -13.120 -5.158 0.516 1.00 92.56 113 ASP A C 1
ATOM 922 O O . ASP A 1 113 ? -14.172 -5.637 0.931 1.00 92.56 113 ASP A O 1
ATOM 926 N N . ALA A 1 114 ? -12.614 -5.534 -0.661 1.00 89.56 114 ALA A N 1
ATOM 927 C CA . ALA A 1 114 ? -13.307 -6.428 -1.589 1.00 89.56 114 ALA A CA 1
ATOM 928 C C . ALA A 1 114 ? -13.548 -7.845 -1.027 1.00 89.56 114 ALA A C 1
ATOM 930 O O . ALA A 1 114 ? -14.512 -8.513 -1.407 1.00 89.56 114 ALA A O 1
ATOM 931 N N . HIS A 1 115 ? -12.695 -8.312 -0.108 1.00 86.75 115 HIS A N 1
ATOM 932 C CA . HIS A 1 115 ? -12.823 -9.612 0.573 1.00 86.75 115 HIS A CA 1
ATOM 933 C C . HIS A 1 115 ? -13.600 -9.537 1.897 1.00 86.75 115 HIS A C 1
ATOM 935 O O . HIS A 1 115 ? -13.561 -10.464 2.712 1.00 86.75 115 HIS A O 1
ATOM 941 N N . SER A 1 116 ? -14.301 -8.431 2.133 1.00 85.69 116 SER A N 1
ATOM 942 C CA . SER A 1 116 ? -14.910 -8.084 3.408 1.00 85.69 116 SER A CA 1
ATOM 943 C C . SER A 1 116 ? -16.396 -7.729 3.258 1.00 85.69 116 SER A C 1
ATOM 945 O O . SER A 1 116 ? -16.824 -7.241 2.219 1.00 85.69 116 SER A O 1
ATOM 947 N N . PRO A 1 117 ? -17.225 -7.954 4.298 1.00 80.12 117 PRO A N 1
ATOM 948 C CA . PRO A 1 117 ? -18.581 -7.407 4.348 1.00 80.12 117 PRO A CA 1
ATOM 949 C C . PRO A 1 117 ? -18.621 -5.922 4.764 1.00 80.12 117 PRO A C 1
ATOM 951 O O . PRO A 1 117 ? -19.687 -5.309 4.731 1.00 80.12 117 PRO A O 1
ATOM 954 N N . LEU A 1 118 ? -17.502 -5.370 5.243 1.00 78.56 118 LEU A N 1
ATOM 955 C CA . LEU A 1 118 ? -17.316 -3.935 5.473 1.00 78.56 118 LEU A CA 1
ATOM 956 C C . LEU A 1 118 ? -17.091 -3.219 4.136 1.00 78.56 118 LEU A C 1
ATOM 958 O O . LEU A 1 118 ? -16.540 -3.824 3.231 1.00 78.56 118 LEU A O 1
ATOM 962 N N . ASP A 1 119 ? -17.500 -1.952 4.071 1.00 83.44 119 ASP A N 1
ATOM 963 C CA . ASP A 1 119 ? -17.292 -1.038 2.941 1.00 83.44 119 ASP A CA 1
ATOM 964 C C . ASP A 1 119 ? -16.466 0.151 3.452 1.00 83.44 119 ASP A C 1
ATOM 966 O O . ASP A 1 119 ? -16.960 0.983 4.232 1.00 83.44 119 ASP A O 1
ATOM 970 N N . PHE A 1 120 ? -15.171 0.155 3.141 1.00 81.44 120 PHE A N 1
ATOM 971 C CA . PHE A 1 120 ? -14.205 1.162 3.591 1.00 81.44 120 PHE A CA 1
ATOM 972 C C . PHE A 1 120 ? -13.239 1.662 2.517 1.00 81.44 120 PHE A C 1
ATOM 974 O O . PHE A 1 120 ? -12.281 2.379 2.829 1.00 81.44 120 PHE A O 1
ATOM 981 N N . GLY A 1 121 ? -13.514 1.346 1.257 1.00 72.88 121 GLY A N 1
ATOM 982 C CA . GLY A 1 121 ? -12.908 1.995 0.112 1.00 72.88 121 GLY A CA 1
ATOM 983 C C . GLY A 1 121 ? -13.330 3.460 -0.018 1.00 72.88 121 GLY A C 1
ATOM 984 O O . GLY A 1 121 ? -13.825 4.108 0.907 1.00 72.88 121 GLY A O 1
ATOM 985 N N . HIS A 1 122 ? -13.105 4.020 -1.204 1.00 61.22 122 HIS A N 1
ATOM 986 C CA . HIS A 1 122 ? -13.313 5.447 -1.447 1.00 61.22 122 HIS A CA 1
ATOM 987 C C . HIS A 1 122 ? -14.264 5.766 -2.613 1.00 61.22 122 HIS A C 1
ATOM 989 O O . HIS A 1 122 ? -14.248 6.880 -3.147 1.00 61.22 122 HIS A O 1
ATOM 995 N N . GLY A 1 123 ? -15.097 4.797 -3.010 1.00 61.03 123 GLY A N 1
ATOM 996 C CA . GLY A 1 123 ? -16.255 4.921 -3.911 1.00 61.03 123 GLY A CA 1
ATOM 997 C C . GLY A 1 123 ? -15.983 5.228 -5.394 1.00 61.03 123 GLY A C 1
ATOM 998 O O . GLY A 1 123 ? -16.630 4.655 -6.261 1.00 61.03 123 GLY A O 1
ATOM 999 N N . SER A 1 124 ? -15.062 6.142 -5.714 1.00 57.28 124 SER A N 1
ATOM 1000 C CA . SER A 1 124 ? -14.702 6.537 -7.090 1.00 57.28 124 SER A CA 1
ATOM 1001 C C . SER A 1 124 ? -13.192 6.713 -7.282 1.00 57.28 124 SER A C 1
ATOM 1003 O O . SER A 1 124 ? -12.465 6.867 -6.306 1.00 57.28 124 SER A O 1
ATOM 1005 N N . ASN A 1 125 ? -12.716 6.790 -8.525 1.00 56.12 125 ASN A N 1
ATOM 1006 C CA . ASN A 1 125 ? -11.282 6.842 -8.855 1.00 56.12 125 ASN A CA 1
ATOM 1007 C C . ASN A 1 125 ? -10.746 8.273 -9.052 1.00 56.12 125 ASN A C 1
ATOM 1009 O O . ASN A 1 125 ? -9.957 8.533 -9.951 1.00 56.12 125 ASN A O 1
ATOM 1013 N N . SER A 1 126 ? -11.225 9.228 -8.250 1.00 54.19 126 SER A N 1
ATOM 1014 C CA . SER A 1 126 ? -10.730 10.616 -8.206 1.00 54.19 126 SER A CA 1
ATOM 1015 C C . SER A 1 126 ? -10.016 10.859 -6.885 1.00 54.19 126 SER A C 1
ATOM 1017 O O . SER A 1 126 ? -10.631 10.620 -5.856 1.00 54.19 126 SER A O 1
ATOM 1019 N N . SER A 1 127 ? -8.793 11.389 -6.899 1.00 56.59 127 SER A N 1
ATOM 1020 C CA . SER A 1 127 ? -7.989 11.659 -5.695 1.00 56.59 127 SER A CA 1
ATOM 1021 C C . SER A 1 127 ? -8.436 12.882 -4.877 1.00 56.59 127 SER A C 1
ATOM 1023 O O . SER A 1 127 ? -8.135 12.964 -3.688 1.00 56.59 127 SER A O 1
ATOM 1025 N N . ALA A 1 128 ? -9.177 1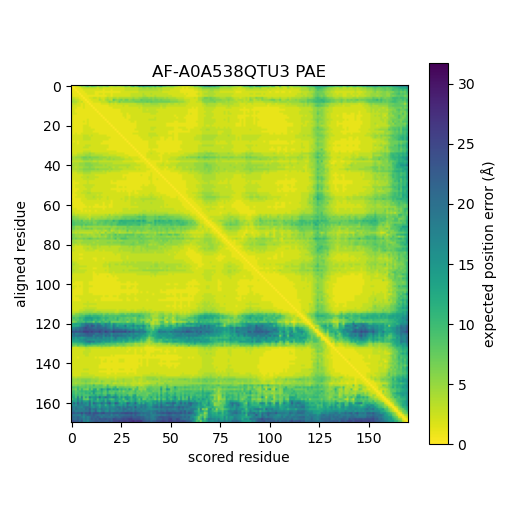3.822 -5.477 1.00 57.88 128 ALA A N 1
ATOM 1026 C CA . ALA A 1 128 ? -9.636 15.037 -4.795 1.00 57.88 128 ALA A CA 1
ATOM 1027 C C . ALA A 1 128 ? -10.544 14.728 -3.587 1.00 57.88 128 ALA A C 1
ATOM 1029 O O . ALA A 1 128 ? -11.494 13.956 -3.719 1.00 57.88 128 ALA A O 1
ATOM 1030 N N . ASP A 1 129 ? -10.251 15.360 -2.444 1.00 62.00 129 ASP A N 1
ATOM 1031 C CA . ASP A 1 129 ? -10.987 15.273 -1.171 1.00 62.00 129 ASP A CA 1
ATOM 1032 C C . ASP A 1 129 ? -11.022 13.873 -0.518 1.00 62.00 129 ASP A C 1
ATOM 1034 O O . ASP A 1 129 ? -11.942 13.555 0.234 1.00 62.00 129 ASP A O 1
ATOM 1038 N N . LYS A 1 130 ? -10.026 13.012 -0.793 1.00 69.56 130 LYS A N 1
ATOM 1039 C CA . LYS A 1 130 ? -9.978 11.620 -0.280 1.00 69.56 130 LYS A CA 1
ATOM 1040 C C . LYS A 1 130 ? -8.796 11.290 0.611 1.00 69.56 130 LYS A C 1
ATOM 1042 O O . LYS A 1 130 ? -8.613 10.132 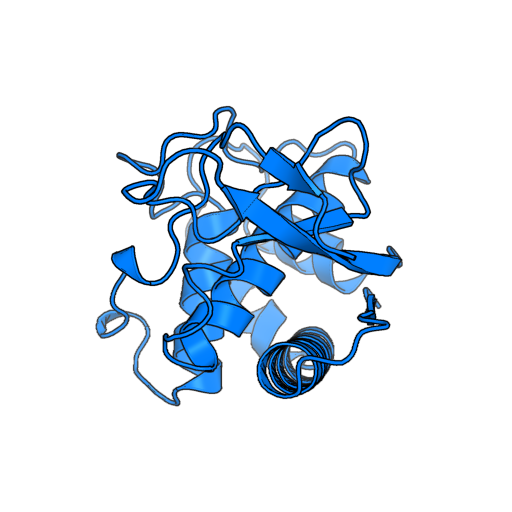0.986 1.00 69.56 130 LYS A O 1
ATOM 1047 N N . GLU A 1 131 ? -8.027 12.298 0.989 1.00 75.31 131 GLU A N 1
ATOM 1048 C CA . GLU A 1 131 ? -6.794 12.175 1.774 1.00 75.31 131 GLU A CA 1
ATOM 1049 C C . GLU A 1 131 ? -7.004 11.423 3.102 1.00 75.31 131 GLU A C 1
ATOM 1051 O O . GLU A 1 131 ? -6.100 10.734 3.574 1.00 75.31 131 GLU A O 1
ATOM 1056 N N . ASN A 1 132 ? -8.216 11.499 3.666 1.00 82.69 132 ASN A N 1
ATOM 1057 C CA . ASN A 1 132 ? -8.600 10.851 4.922 1.00 82.69 132 ASN A CA 1
ATOM 1058 C C . ASN A 1 132 ? -9.430 9.566 4.740 1.00 82.69 132 ASN A C 1
ATOM 1060 O O . ASN A 1 132 ? -9.947 9.024 5.721 1.00 82.69 132 ASN A O 1
ATOM 1064 N N . THR A 1 133 ? -9.597 9.070 3.513 1.00 90.62 133 THR A N 1
ATOM 1065 C CA . THR A 1 133 ? -10.163 7.729 3.283 1.00 90.62 133 THR A CA 1
ATOM 1066 C C . THR A 1 133 ? -9.136 6.666 3.660 1.00 90.62 133 THR A C 1
ATOM 1068 O O . THR A 1 133 ? -7.930 6.932 3.653 1.00 90.62 133 THR A O 1
ATOM 1071 N N . ALA A 1 134 ? -9.595 5.459 4.003 1.00 93.56 134 ALA A N 1
ATOM 1072 C CA . ALA A 1 134 ? -8.692 4.410 4.469 1.00 93.56 134 ALA A CA 1
ATOM 1073 C C . ALA A 1 134 ? -7.564 4.095 3.462 1.00 93.56 134 ALA A C 1
ATOM 1075 O O . ALA A 1 134 ? -6.409 4.096 3.893 1.00 93.56 134 ALA A O 1
ATOM 1076 N N . PRO A 1 135 ? -7.818 3.924 2.145 1.00 93.94 135 PRO A N 1
ATOM 1077 C CA . PRO A 1 135 ? -6.753 3.605 1.192 1.00 93.94 135 PRO A CA 1
ATOM 1078 C C . PRO A 1 135 ? -5.647 4.669 1.135 1.00 93.94 135 PRO A C 1
ATOM 1080 O O . PRO A 1 135 ? -4.474 4.353 1.349 1.00 93.94 135 PRO A O 1
ATOM 1083 N N . TYR A 1 136 ? -6.016 5.944 0.968 1.00 91.94 136 TYR A N 1
ATOM 1084 C CA . TYR A 1 136 ? -5.048 7.042 0.875 1.00 91.94 136 TYR A CA 1
ATOM 1085 C C . TYR A 1 136 ? -4.291 7.267 2.180 1.00 91.94 136 TYR A C 1
ATOM 1087 O O . TYR A 1 136 ? -3.069 7.436 2.173 1.00 91.94 136 TYR A O 1
ATOM 1095 N N . TRP A 1 137 ? -4.990 7.274 3.315 1.00 94.56 137 TRP A N 1
ATOM 1096 C CA . TRP A 1 137 ? -4.349 7.517 4.602 1.00 94.56 137 TRP A CA 1
ATOM 1097 C C . TRP A 1 137 ? -3.352 6.400 4.938 1.00 94.56 137 TRP A C 1
ATOM 1099 O O . TRP A 1 137 ? -2.221 6.674 5.341 1.00 94.56 137 TRP A O 1
ATOM 1109 N N . ILE A 1 138 ? -3.736 5.139 4.714 1.00 96.88 138 ILE A N 1
ATOM 1110 C CA . ILE A 1 138 ? -2.891 3.970 4.992 1.00 96.88 138 ILE A CA 1
ATOM 1111 C C . ILE A 1 138 ? -1.725 3.880 3.993 1.00 96.88 138 ILE A C 1
ATOM 1113 O O . ILE A 1 138 ? -0.599 3.572 4.390 1.00 96.88 138 ILE A O 1
ATOM 1117 N N . GLY A 1 139 ? -1.939 4.229 2.723 1.00 96.25 139 GLY A N 1
ATOM 1118 C CA . GLY A 1 139 ? -0.858 4.367 1.746 1.00 96.25 139 GLY A CA 1
ATOM 1119 C C . GLY A 1 139 ? 0.159 5.448 2.145 1.00 96.25 139 GLY A C 1
ATOM 1120 O O . GLY A 1 139 ? 1.370 5.220 2.098 1.00 96.25 139 GLY A O 1
ATOM 1121 N N . ASN A 1 140 ? -0.305 6.604 2.628 1.00 95.12 140 ASN A N 1
ATOM 1122 C CA . ASN A 1 140 ? 0.569 7.669 3.136 1.00 95.12 140 ASN A CA 1
ATOM 1123 C C . ASN A 1 140 ? 1.303 7.263 4.424 1.00 95.12 140 ASN A C 1
ATOM 1125 O O . ASN A 1 140 ? 2.469 7.615 4.625 1.00 95.12 140 ASN A O 1
ATOM 1129 N N . LEU A 1 141 ? 0.665 6.456 5.277 1.00 96.81 141 LEU A N 1
ATOM 1130 C CA . LEU A 1 141 ? 1.315 5.847 6.434 1.00 96.81 141 LEU A CA 1
ATOM 1131 C C . LEU A 1 141 ? 2.465 4.933 5.992 1.00 96.81 141 LEU A C 1
ATOM 1133 O O . LEU A 1 141 ? 3.552 4.996 6.573 1.00 96.81 141 LEU A O 1
ATOM 1137 N N . ALA A 1 142 ? 2.258 4.132 4.947 1.00 97.50 142 ALA A N 1
ATOM 1138 C CA . ALA A 1 142 ? 3.309 3.294 4.386 1.00 97.50 142 ALA A CA 1
ATOM 1139 C C . ALA A 1 142 ? 4.485 4.123 3.858 1.00 97.50 142 ALA A C 1
ATOM 1141 O O . ALA A 1 142 ? 5.633 3.793 4.160 1.00 97.50 142 ALA A O 1
ATOM 1142 N N . ILE A 1 143 ? 4.216 5.237 3.166 1.00 96.56 143 ILE A N 1
ATOM 1143 C CA . ILE A 1 143 ? 5.265 6.169 2.731 1.00 96.56 143 ILE A CA 1
ATOM 1144 C C . ILE A 1 143 ? 6.069 6.660 3.937 1.00 96.56 143 ILE A C 1
ATOM 1146 O O . ILE A 1 143 ? 7.286 6.501 3.941 1.00 96.56 143 ILE A O 1
ATOM 1150 N N . SER A 1 144 ? 5.399 7.171 4.977 1.00 96.75 144 SER A N 1
ATOM 1151 C CA . SER A 1 144 ? 6.032 7.640 6.222 1.00 96.75 144 SER A CA 1
ATOM 1152 C C . SER A 1 144 ? 6.948 6.584 6.849 1.00 96.75 144 SER A C 1
ATOM 1154 O O . SER A 1 144 ? 8.063 6.898 7.267 1.00 96.75 144 SER A O 1
ATOM 1156 N N . MET A 1 145 ? 6.499 5.328 6.910 1.00 97.38 145 MET A N 1
ATOM 1157 C CA . MET A 1 145 ? 7.261 4.238 7.527 1.00 97.38 145 MET A CA 1
ATOM 1158 C C . MET A 1 145 ? 8.457 3.790 6.686 1.00 97.38 145 MET A C 1
ATOM 1160 O O . MET A 1 145 ? 9.496 3.458 7.250 1.00 97.38 145 MET A O 1
ATOM 1164 N N . VAL A 1 146 ? 8.332 3.784 5.358 1.00 96.56 146 VAL A N 1
ATOM 1165 C CA . VAL A 1 146 ? 9.414 3.370 4.451 1.00 96.56 146 VAL A CA 1
ATOM 1166 C C . VAL A 1 146 ? 10.451 4.478 4.273 1.00 96.56 146 VAL A C 1
ATOM 1168 O O . VAL A 1 146 ? 11.646 4.195 4.257 1.00 96.56 146 VAL A O 1
ATOM 1171 N N . SER A 1 147 ? 10.026 5.740 4.169 1.00 94.38 147 SER A N 1
ATOM 1172 C CA . SER A 1 147 ? 10.938 6.885 4.040 1.00 94.38 147 SER A CA 1
ATOM 1173 C C . SER A 1 147 ? 11.532 7.349 5.373 1.00 94.38 147 SER A C 1
ATOM 1175 O O . SER A 1 147 ? 12.409 8.213 5.376 1.00 94.38 147 SER A O 1
ATOM 1177 N N . ASN A 1 148 ? 11.070 6.788 6.497 1.00 92.88 148 ASN A N 1
ATOM 1178 C CA . ASN A 1 148 ? 11.412 7.216 7.853 1.00 92.88 148 ASN A CA 1
ATOM 1179 C C . ASN A 1 148 ? 11.143 8.718 8.084 1.00 92.88 148 ASN A C 1
ATOM 1181 O O . ASN A 1 148 ? 11.928 9.426 8.717 1.00 92.88 148 ASN A O 1
ATOM 1185 N N . GLN A 1 149 ? 10.031 9.210 7.534 1.00 89.75 149 GLN A N 1
ATOM 1186 C CA . GLN A 1 149 ? 9.580 10.593 7.677 1.00 89.75 149 GLN A CA 1
ATOM 1187 C C . GLN A 1 149 ? 8.348 10.671 8.587 1.00 89.75 149 GLN A C 1
ATOM 1189 O O . GLN A 1 149 ? 7.521 9.752 8.592 1.00 89.75 149 GLN A O 1
ATOM 1194 N N . PRO A 1 150 ? 8.164 11.773 9.338 1.00 89.81 150 PRO A N 1
ATOM 1195 C CA . PRO A 1 150 ? 6.912 12.028 10.043 1.00 89.81 150 PRO A CA 1
ATOM 1196 C C . PRO A 1 150 ? 5.723 12.001 9.077 1.00 89.81 150 PRO A C 1
ATOM 1198 O O . PRO A 1 150 ? 5.823 12.525 7.972 1.00 89.81 150 PRO A O 1
ATOM 1201 N N . PHE A 1 151 ? 4.580 11.454 9.505 1.00 88.06 151 PHE A N 1
ATOM 1202 C CA . PHE A 1 151 ? 3.372 11.379 8.667 1.00 88.06 151 PHE A CA 1
ATOM 1203 C C . PHE A 1 151 ? 2.952 12.753 8.120 1.00 88.06 151 PHE A C 1
ATOM 1205 O O . PHE A 1 151 ? 2.645 12.878 6.945 1.00 88.06 151 PHE A O 1
ATOM 1212 N N . ALA A 1 152 ? 3.041 13.801 8.946 1.00 83.12 152 ALA A N 1
ATOM 1213 C CA . ALA A 1 152 ? 2.724 15.177 8.556 1.00 83.12 152 ALA A CA 1
ATOM 1214 C C . ALA A 1 152 ? 3.676 15.784 7.502 1.00 83.12 152 ALA A C 1
ATOM 1216 O O . ALA A 1 152 ? 3.411 16.873 7.005 1.00 83.12 152 ALA A O 1
ATOM 1217 N N . ALA A 1 153 ? 4.799 15.124 7.206 1.00 74.94 153 ALA A N 1
ATOM 1218 C CA . ALA A 1 153 ? 5.778 15.557 6.211 1.00 74.94 153 ALA A CA 1
ATOM 1219 C C . ALA A 1 153 ? 5.694 14.750 4.902 1.00 74.94 153 ALA A C 1
ATOM 1221 O O . ALA A 1 153 ? 6.508 14.969 4.006 1.00 74.94 153 ALA A O 1
ATOM 1222 N N . VAL A 1 154 ? 4.752 13.805 4.796 1.00 80.25 154 VAL A N 1
ATOM 1223 C CA . VAL A 1 154 ? 4.525 13.034 3.571 1.00 80.25 154 VAL A CA 1
ATOM 1224 C C . VAL A 1 154 ? 3.878 13.933 2.520 1.00 80.25 154 VAL A C 1
ATOM 1226 O O . VAL A 1 154 ? 2.910 14.636 2.797 1.00 80.25 154 VAL A O 1
ATOM 1229 N N . ASP A 1 155 ? 4.405 13.892 1.298 1.00 79.25 155 ASP A N 1
ATOM 1230 C CA . ASP A 1 155 ? 3.725 14.471 0.143 1.00 79.25 155 ASP A CA 1
ATOM 1231 C C . ASP A 1 155 ? 2.518 13.595 -0.217 1.00 79.25 155 ASP A C 1
ATOM 1233 O O . ASP A 1 155 ? 2.675 12.495 -0.743 1.00 79.25 155 ASP A O 1
ATOM 1237 N N . HIS A 1 156 ? 1.310 14.073 0.069 1.00 73.56 156 HIS A N 1
ATOM 1238 C CA . HIS A 1 156 ? 0.074 13.336 -0.196 1.00 73.56 156 HIS A CA 1
ATOM 1239 C C . HIS A 1 156 ? -0.215 13.151 -1.698 1.00 73.56 156 HIS A C 1
ATOM 1241 O O . HIS A 1 156 ? -1.020 12.294 -2.055 1.00 73.56 156 HIS A O 1
ATOM 1247 N N . ALA A 1 157 ? 0.485 13.869 -2.590 1.00 74.44 157 ALA A N 1
ATOM 1248 C CA . ALA A 1 157 ? 0.463 13.614 -4.032 1.00 74.44 157 ALA A CA 1
ATOM 1249 C C . ALA A 1 157 ? 1.359 12.430 -4.451 1.00 74.44 157 ALA A C 1
ATOM 1251 O O . ALA A 1 157 ? 1.383 12.048 -5.623 1.00 74.44 157 ALA A O 1
ATOM 1252 N N . ALA A 1 158 ? 2.081 11.809 -3.511 1.00 66.94 158 ALA A N 1
ATOM 1253 C CA . ALA A 1 158 ? 2.898 10.622 -3.754 1.00 66.94 158 ALA A CA 1
ATOM 1254 C C . ALA A 1 158 ? 2.068 9.338 -3.955 1.00 66.94 158 ALA A C 1
ATOM 1256 O O . ALA A 1 158 ? 2.644 8.268 -4.174 1.00 66.94 158 ALA A O 1
ATOM 1257 N N . ILE A 1 159 ? 0.737 9.438 -3.939 1.00 69.12 159 ILE A N 1
ATOM 1258 C CA . ILE A 1 159 ? -0.211 8.410 -4.371 1.00 69.12 159 ILE A CA 1
ATOM 1259 C C . ILE A 1 159 ? -1.262 9.100 -5.245 1.00 69.12 159 ILE A C 1
ATOM 1261 O O . ILE A 1 159 ? -2.011 9.942 -4.763 1.00 69.12 159 ILE A O 1
ATOM 1265 N N . ASP A 1 160 ? -1.332 8.752 -6.528 1.00 73.00 160 ASP A N 1
ATOM 1266 C CA . ASP A 1 160 ? -2.376 9.242 -7.435 1.00 73.00 160 ASP A CA 1
ATOM 1267 C C . ASP A 1 160 ? -2.931 8.038 -8.198 1.00 73.00 160 ASP A C 1
ATOM 1269 O O . ASP A 1 160 ? -2.321 7.553 -9.146 1.00 73.00 160 ASP A O 1
ATOM 1273 N N . VAL A 1 161 ? -4.033 7.477 -7.713 1.00 60.19 161 VAL A N 1
ATOM 1274 C CA . VAL A 1 161 ? -4.666 6.263 -8.243 1.00 60.19 161 VAL A CA 1
ATOM 1275 C C . VAL A 1 161 ? -5.944 6.696 -8.953 1.00 60.19 161 VAL A C 1
ATOM 1277 O O . VAL A 1 161 ? -6.823 7.275 -8.319 1.00 60.19 161 VAL A O 1
ATOM 1280 N N . LEU A 1 162 ? -6.019 6.499 -10.273 1.00 58.88 162 LEU A N 1
ATOM 1281 C CA . LEU A 1 162 ? -7.131 6.967 -11.115 1.00 58.88 162 LEU A CA 1
ATOM 1282 C C . LEU A 1 162 ? -7.466 5.922 -12.186 1.00 58.88 162 LEU A C 1
ATOM 1284 O O . LEU A 1 162 ? -6.582 5.183 -12.618 1.00 58.88 162 LEU A O 1
ATOM 1288 N N . ASP A 1 163 ? -8.703 5.935 -12.691 1.00 53.84 163 ASP A N 1
ATOM 1289 C CA . ASP A 1 163 ? -9.063 5.170 -13.891 1.00 53.84 163 ASP A CA 1
ATOM 1290 C C . ASP A 1 163 ? -8.207 5.619 -15.079 1.00 53.84 163 ASP A C 1
ATOM 1292 O O . ASP A 1 163 ? -8.200 6.795 -15.455 1.00 53.84 163 ASP A O 1
ATOM 1296 N N . ASP A 1 164 ? -7.502 4.674 -15.699 1.00 52.91 164 ASP A N 1
ATOM 1297 C CA . ASP A 1 164 ? -6.603 4.954 -16.813 1.00 52.91 164 ASP A CA 1
ATOM 1298 C C . ASP A 1 164 ? -6.845 3.962 -17.960 1.00 52.91 164 ASP A C 1
ATOM 1300 O O . ASP A 1 164 ? -6.743 2.749 -17.756 1.00 52.91 164 ASP A O 1
ATOM 1304 N N . PRO A 1 165 ? -7.152 4.425 -19.188 1.00 56.97 165 PRO A N 1
ATOM 1305 C CA . PRO A 1 165 ? -7.210 3.538 -20.341 1.00 56.97 165 PRO A CA 1
ATOM 1306 C C . PRO A 1 165 ? -5.832 2.898 -20.575 1.00 56.97 165 PRO A C 1
ATOM 1308 O O . PRO A 1 165 ? -4.889 3.539 -21.049 1.00 56.97 165 PRO A O 1
ATOM 1311 N N . ALA A 1 166 ? -5.728 1.613 -20.241 1.00 54.97 166 ALA A N 1
ATOM 1312 C CA . ALA A 1 166 ? -4.488 0.850 -20.237 1.00 54.97 166 ALA A CA 1
ATOM 1313 C C . ALA A 1 166 ? -4.222 0.107 -21.561 1.00 54.97 166 ALA A C 1
ATOM 1315 O O . ALA A 1 166 ? -5.134 -0.399 -22.213 1.00 54.97 166 ALA A O 1
ATOM 1316 N N . GLU A 1 167 ? -2.944 -0.010 -21.925 1.00 53.00 167 GLU A N 1
ATOM 1317 C CA . GLU A 1 167 ? -2.413 -1.094 -22.757 1.00 53.00 167 GLU A CA 1
ATOM 1318 C C . GLU A 1 167 ? -1.612 -2.043 -21.850 1.00 53.00 167 GLU A C 1
ATOM 1320 O O . GLU A 1 167 ? -0.816 -1.590 -21.017 1.00 53.00 167 GLU A O 1
ATOM 1325 N N . ALA A 1 168 ? -1.834 -3.354 -21.988 1.00 47.25 168 ALA A N 1
ATOM 1326 C CA . ALA A 1 168 ? -1.084 -4.364 -21.245 1.00 47.25 168 ALA A CA 1
ATOM 1327 C C . ALA A 1 168 ? 0.399 -4.315 -21.643 1.00 47.25 168 ALA A C 1
ATOM 1329 O O . ALA A 1 168 ? 0.722 -4.239 -22.830 1.00 47.25 168 ALA A O 1
ATOM 1330 N N . VAL A 1 169 ? 1.293 -4.355 -20.656 1.00 53.78 169 VAL A N 1
ATOM 1331 C CA . VAL A 1 169 ? 2.739 -4.463 -20.885 1.00 53.78 169 VAL A CA 1
ATOM 1332 C C . VAL A 1 169 ? 3.140 -5.897 -20.567 1.00 53.78 169 VAL A C 1
ATOM 1334 O O . VAL A 1 169 ? 2.738 -6.422 -19.530 1.00 53.78 169 VAL A O 1
ATOM 1337 N N . ALA A 1 170 ? 3.853 -6.520 -21.507 1.00 43.94 170 ALA A N 1
ATOM 1338 C CA . ALA A 1 170 ? 4.392 -7.870 -21.369 1.00 43.94 170 ALA A CA 1
ATOM 1339 C C . ALA A 1 170 ? 5.479 -7.940 -20.290 1.00 43.94 170 ALA A C 1
ATOM 1341 O O . ALA A 1 170 ? 6.246 -6.954 -20.164 1.00 43.94 170 ALA A O 1
#

Radius of gyration: 14.48 Å; Cα contacts (8 Å, |Δi|>4): 307; chains: 1; bounding box: 33×30×40 Å